Protein AF-A0A850MDK9-F1 (afdb_monomer_lite)

Foldseek 3Di:
DPPQDVVLLVLLVVLLVVLVVLLVQLCCLQVVLVVVVVVVVVPVVDDPPDDPPPPCVVVNVVSNVSSVVSNVVSVLSNVLSVCSVVVHPVSVVSSVVVVVVVVVVVVVVVVVVVCPDPVNCVVVVHD

Secondary structure (DSSP, 8-state):
-PPPPHHHHHHHHHHHHHHHHHHHHHHHHHHHHHHHHHHHHHHTTS---------HHHHHHHHHHHHHHHHHHHHHHHHHHHHHHTT-HHHHHHHHHHHHHHHHHHHHHHHHHHHTSHHHHHHTT--

Sequence (127 aa):
MSLRPGGVTGIAIIFLIVAIAVIIEGLIMIIDPLIIKGLYDTYIGIPFGDLPLIPHTLELSWLLILGAVFIPFGIIQMLTTVGLLKLKKWGYWLAILISIPYIVAIIGIIFIWYLRKEEVKAAFDIS

Radius of gyration: 21.86 Å; chains: 1; bounding box: 56×33×63 Å

pLDDT: mean 80.41, std 15.84, range [42.03, 96.44]

Structure (mmCIF, N/CA/C/O backbone):
data_AF-A0A850MDK9-F1
#
_entry.id   AF-A0A850MDK9-F1
#
loop_
_atom_site.group_PDB
_atom_site.id
_atom_site.type_symbol
_atom_site.label_atom_id
_atom_site.label_alt_id
_atom_site.label_comp_id
_atom_site.label_asym_id
_atom_site.label_entity_id
_atom_site.label_seq_id
_atom_site.pdbx_PDB_ins_code
_atom_site.Cartn_x
_atom_site.Cartn_y
_atom_site.Cartn_z
_atom_site.occupancy
_atom_site.B_iso_or_equiv
_atom_site.auth_seq_id
_atom_site.auth_comp_id
_atom_site.auth_asym_id
_atom_site.auth_atom_id
_atom_site.pdbx_PDB_model_num
ATOM 1 N N . MET A 1 1 ? -7.971 -1.291 30.914 1.00 42.03 1 MET A N 1
ATOM 2 C CA . MET A 1 1 ? -7.504 -1.150 29.516 1.00 42.03 1 MET A CA 1
ATOM 3 C C . MET A 1 1 ? -8.657 -1.540 28.606 1.00 42.03 1 MET A C 1
ATOM 5 O O . MET A 1 1 ? -9.043 -2.700 28.642 1.00 42.03 1 MET A O 1
ATOM 9 N N . SER A 1 2 ? -9.266 -0.611 27.861 1.00 50.91 2 SER A N 1
ATOM 10 C CA . SER A 1 2 ? -10.250 -1.013 26.847 1.00 50.91 2 SER A CA 1
ATOM 11 C C . SER A 1 2 ? -9.499 -1.771 25.755 1.00 50.91 2 SER A C 1
ATOM 13 O O . SER A 1 2 ? -8.603 -1.202 25.126 1.00 50.91 2 SER A O 1
ATOM 15 N N . LEU A 1 3 ? -9.810 -3.053 25.572 1.00 60.91 3 LEU A N 1
ATOM 16 C CA . LEU A 1 3 ? -9.257 -3.857 24.488 1.00 60.91 3 LEU A CA 1
ATOM 17 C C . LEU A 1 3 ? -9.495 -3.117 23.169 1.00 60.91 3 LEU A C 1
ATOM 19 O O . LEU A 1 3 ? -10.629 -2.779 22.831 1.00 60.91 3 LEU A O 1
ATOM 23 N N . ARG A 1 4 ? -8.410 -2.800 22.454 1.00 70.69 4 ARG A N 1
ATOM 24 C CA . ARG A 1 4 ? -8.493 -2.205 21.117 1.00 70.69 4 ARG A CA 1
ATOM 25 C C . ARG A 1 4 ? -9.365 -3.123 20.252 1.00 70.69 4 ARG A C 1
ATOM 27 O O . ARG A 1 4 ? -9.127 -4.331 20.287 1.00 70.69 4 ARG A O 1
ATOM 34 N N . PRO A 1 5 ? -10.332 -2.601 19.477 1.00 78.62 5 PRO A N 1
ATOM 35 C CA . PRO A 1 5 ? -11.148 -3.448 18.617 1.00 78.62 5 PRO A CA 1
ATOM 36 C C . PRO A 1 5 ? -10.239 -4.244 17.676 1.00 78.62 5 PRO A C 1
ATOM 38 O O . PRO A 1 5 ? -9.487 -3.648 16.902 1.00 78.62 5 PRO A O 1
ATOM 41 N N . GLY A 1 6 ? -10.284 -5.578 17.751 1.00 78.44 6 GLY A N 1
ATOM 42 C CA . GLY A 1 6 ? -9.370 -6.450 17.000 1.00 78.44 6 GLY A CA 1
ATOM 43 C C . GLY A 1 6 ? -9.387 -6.179 15.492 1.00 78.44 6 GLY A C 1
ATOM 44 O O . GLY A 1 6 ? -8.338 -6.195 14.852 1.00 78.44 6 GLY A O 1
ATOM 45 N N . GLY A 1 7 ? -10.553 -5.808 14.949 1.00 82.31 7 GLY A N 1
ATOM 46 C CA . GLY A 1 7 ? -10.711 -5.440 13.541 1.00 82.31 7 GLY A CA 1
ATOM 47 C C . GLY A 1 7 ? -9.861 -4.241 13.107 1.00 82.31 7 GLY A C 1
ATOM 48 O O . GLY A 1 7 ? -9.295 -4.262 12.020 1.00 82.31 7 GLY A O 1
ATOM 49 N N . VAL A 1 8 ? -9.683 -3.226 13.962 1.00 86.44 8 VAL A N 1
ATOM 50 C CA . VAL A 1 8 ? -8.859 -2.049 13.623 1.00 86.44 8 VAL A CA 1
ATOM 51 C C . VAL A 1 8 ? -7.380 -2.423 13.560 1.00 86.44 8 VAL A C 1
ATOM 53 O O . VAL A 1 8 ? -6.666 -1.972 12.667 1.00 86.44 8 VAL A O 1
ATOM 56 N N . THR A 1 9 ? -6.923 -3.280 14.475 1.00 88.38 9 THR A N 1
ATOM 57 C CA . THR A 1 9 ? -5.549 -3.797 14.463 1.00 88.38 9 THR A CA 1
ATOM 58 C C . THR A 1 9 ? -5.293 -4.643 13.218 1.00 88.38 9 THR A C 1
ATOM 60 O O . THR A 1 9 ? -4.263 -4.465 12.576 1.00 88.38 9 THR A O 1
ATOM 63 N N . GLY A 1 10 ? -6.239 -5.509 12.838 1.00 86.88 10 GLY A N 1
ATOM 64 C CA . GLY A 1 10 ? -6.136 -6.317 11.621 1.00 86.88 10 GLY A CA 1
ATOM 65 C C . GLY A 1 10 ? -6.015 -5.458 10.362 1.00 86.88 10 GLY A C 1
ATOM 66 O O . GLY A 1 10 ? -5.088 -5.645 9.578 1.00 86.88 10 GLY A O 1
ATOM 67 N N . ILE A 1 11 ? -6.885 -4.453 10.213 1.00 88.62 11 ILE A N 1
ATOM 68 C CA . ILE A 1 11 ? -6.826 -3.514 9.081 1.00 88.62 11 ILE A CA 1
ATOM 69 C C . ILE A 1 11 ? -5.490 -2.765 9.072 1.00 88.62 11 ILE A C 1
ATOM 71 O O . ILE A 1 11 ? -4.853 -2.664 8.028 1.00 88.62 11 ILE A O 1
ATOM 75 N N . ALA A 1 12 ? -5.023 -2.281 10.225 1.00 91.38 12 ALA A N 1
ATOM 76 C CA . ALA A 1 12 ? -3.742 -1.586 10.308 1.00 91.38 12 ALA A CA 1
ATOM 77 C C . ALA A 1 12 ? -2.562 -2.474 9.872 1.00 91.38 12 ALA A C 1
ATOM 79 O O . ALA A 1 12 ? -1.676 -2.002 9.168 1.00 91.38 12 ALA A O 1
ATOM 80 N N . ILE A 1 13 ? -2.558 -3.760 10.237 1.00 93.62 13 ILE A N 1
ATOM 81 C CA . ILE A 1 13 ? -1.517 -4.706 9.806 1.00 93.62 13 ILE A CA 1
ATOM 82 C C . ILE A 1 13 ? -1.556 -4.914 8.287 1.00 93.62 13 ILE A C 1
ATOM 84 O O . ILE A 1 13 ? -0.502 -4.922 7.658 1.00 93.62 13 ILE A O 1
ATOM 88 N N . ILE A 1 14 ? -2.745 -5.026 7.686 1.00 92.25 14 ILE A N 1
ATOM 89 C CA . ILE A 1 14 ? -2.883 -5.133 6.224 1.00 92.25 14 ILE A CA 1
ATOM 90 C C . ILE A 1 14 ? -2.280 -3.897 5.548 1.00 92.25 14 ILE A C 1
ATOM 92 O O . ILE A 1 14 ? -1.437 -4.037 4.665 1.00 92.25 14 ILE A O 1
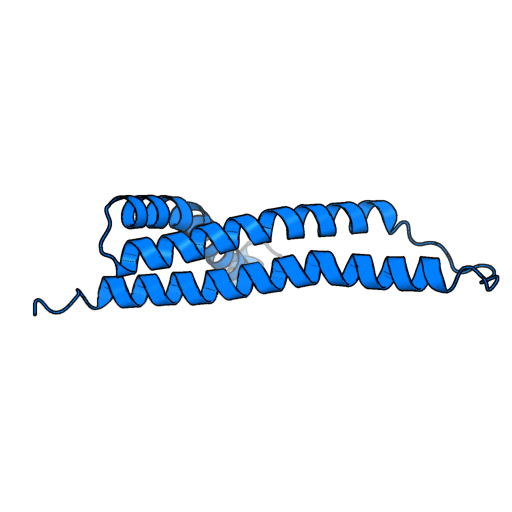ATOM 96 N N . PHE A 1 15 ? -2.642 -2.695 6.005 1.00 92.38 15 PHE A N 1
ATOM 97 C CA . PHE A 1 15 ? -2.066 -1.449 5.488 1.00 92.38 15 PHE A CA 1
ATOM 98 C C . PHE A 1 15 ? -0.544 -1.398 5.648 1.00 92.38 15 PHE A C 1
ATOM 100 O O . PHE A 1 15 ? 0.136 -0.900 4.758 1.00 92.38 15 PHE A O 1
ATOM 107 N N . LEU A 1 16 ? 0.004 -1.929 6.743 1.00 94.94 16 LEU A N 1
ATOM 108 C CA . LEU A 1 16 ? 1.448 -1.975 6.959 1.00 94.94 16 LEU A CA 1
ATOM 109 C C . LEU A 1 16 ? 2.152 -2.895 5.960 1.00 94.94 16 LEU A C 1
ATOM 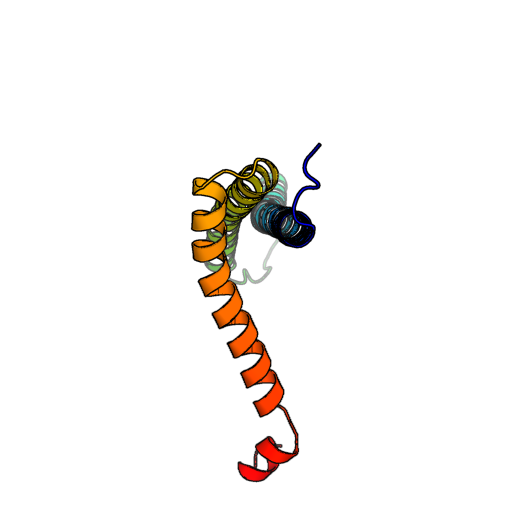111 O O . LEU A 1 16 ? 3.163 -2.507 5.382 1.00 94.94 16 LEU A O 1
ATOM 115 N N . ILE A 1 17 ? 1.625 -4.105 5.760 1.00 95.25 17 ILE A N 1
ATOM 116 C CA . ILE A 1 17 ? 2.196 -5.084 4.826 1.00 95.25 17 ILE A CA 1
ATOM 117 C C . ILE A 1 17 ? 2.184 -4.512 3.407 1.00 95.25 17 ILE A C 1
ATOM 119 O O . ILE A 1 17 ? 3.203 -4.546 2.720 1.00 95.25 17 ILE A O 1
ATOM 123 N N . VAL A 1 18 ? 1.054 -3.937 2.992 1.00 93.06 18 VAL A N 1
ATOM 124 C CA . VAL A 1 18 ? 0.917 -3.340 1.661 1.00 93.06 18 VAL A CA 1
ATOM 125 C C . VAL A 1 18 ? 1.813 -2.108 1.514 1.00 93.06 18 VAL A C 1
ATOM 127 O O . VAL A 1 18 ? 2.484 -1.974 0.496 1.00 93.06 18 VAL A O 1
ATOM 130 N N . ALA A 1 19 ? 1.919 -1.255 2.539 1.00 94.06 19 ALA A N 1
ATOM 131 C CA . ALA A 1 19 ? 2.839 -0.119 2.535 1.00 94.06 19 ALA A CA 1
ATOM 132 C C . ALA A 1 19 ? 4.290 -0.555 2.292 1.00 94.06 19 ALA A C 1
ATOM 134 O O . ALA A 1 19 ? 4.973 0.030 1.455 1.00 94.06 19 ALA A O 1
ATOM 135 N N . ILE A 1 20 ? 4.750 -1.591 3.000 1.00 95.56 20 ILE A N 1
ATOM 136 C CA . ILE A 1 20 ? 6.105 -2.131 2.842 1.00 95.56 20 ILE A CA 1
ATOM 137 C C . ILE A 1 20 ? 6.304 -2.657 1.419 1.00 95.56 20 ILE A C 1
ATOM 139 O O . ILE A 1 20 ? 7.299 -2.311 0.787 1.00 95.56 20 ILE A O 1
ATOM 143 N N . ALA A 1 21 ? 5.355 -3.440 0.898 1.00 93.19 21 ALA A N 1
ATOM 144 C CA . ALA A 1 21 ? 5.431 -3.977 -0.458 1.00 93.19 21 ALA A CA 1
ATOM 145 C C . ALA A 1 21 ? 5.524 -2.862 -1.514 1.00 93.19 21 ALA A C 1
ATOM 147 O O . ALA A 1 21 ? 6.421 -2.894 -2.349 1.00 93.19 21 ALA A O 1
ATOM 148 N N . VAL A 1 22 ? 4.669 -1.838 -1.417 1.00 92.31 22 VAL A N 1
ATOM 149 C CA . VAL A 1 22 ? 4.654 -0.698 -2.349 1.00 92.31 22 VAL A CA 1
ATOM 150 C C . VAL A 1 22 ? 5.950 0.115 -2.278 1.00 92.31 22 VAL A C 1
ATOM 152 O O . VAL A 1 22 ? 6.455 0.553 -3.309 1.00 92.31 22 VAL A O 1
ATOM 155 N N . ILE A 1 23 ? 6.520 0.320 -1.084 1.00 93.94 23 ILE A N 1
ATOM 156 C CA . ILE A 1 23 ? 7.806 1.023 -0.943 1.00 93.94 23 ILE A CA 1
ATOM 157 C C . ILE A 1 23 ? 8.933 0.208 -1.577 1.00 93.94 23 ILE A C 1
ATOM 159 O O . ILE A 1 23 ? 9.751 0.774 -2.297 1.00 93.94 23 ILE A O 1
ATOM 163 N N . ILE A 1 24 ? 8.983 -1.103 -1.323 1.00 93.12 24 ILE A N 1
ATOM 164 C CA . ILE A 1 24 ? 9.996 -1.989 -1.909 1.00 93.12 24 ILE A CA 1
ATOM 165 C C . ILE A 1 24 ? 9.881 -1.983 -3.433 1.00 93.12 24 ILE A C 1
ATOM 167 O O . ILE A 1 24 ? 10.885 -1.804 -4.113 1.00 93.12 24 ILE A O 1
ATOM 171 N N . GLU A 1 25 ? 8.669 -2.119 -3.967 1.00 88.12 25 GLU A N 1
ATOM 172 C CA . GLU A 1 25 ? 8.407 -2.063 -5.404 1.00 88.12 25 GLU A CA 1
ATOM 173 C C . GLU A 1 25 ? 8.859 -0.724 -6.004 1.00 88.12 25 GLU A C 1
ATOM 175 O O . GLU A 1 25 ? 9.609 -0.707 -6.980 1.00 88.12 25 GLU A O 1
ATOM 180 N N . GLY A 1 26 ? 8.508 0.398 -5.369 1.00 88.06 26 GLY A N 1
ATOM 181 C CA . GLY A 1 26 ? 8.944 1.719 -5.814 1.00 88.06 26 GLY A CA 1
ATOM 182 C C . GLY A 1 26 ? 10.465 1.906 -5.766 1.00 88.06 26 GLY A C 1
ATOM 183 O O . GLY A 1 26 ? 11.041 2.504 -6.672 1.00 88.06 26 GLY A O 1
ATOM 184 N N . LEU A 1 27 ? 11.138 1.353 -4.751 1.00 89.75 27 LEU A N 1
ATOM 185 C CA . LEU A 1 27 ? 12.599 1.359 -4.669 1.00 89.75 27 LEU A CA 1
ATOM 186 C C . LEU A 1 27 ? 13.233 0.512 -5.773 1.00 89.75 27 LEU A C 1
ATOM 188 O O . LEU A 1 27 ? 14.183 0.976 -6.394 1.00 89.75 27 LEU A O 1
ATOM 192 N N . ILE A 1 28 ? 12.707 -0.684 -6.053 1.00 87.00 28 ILE A N 1
ATOM 193 C CA . ILE A 1 28 ? 13.186 -1.538 -7.151 1.00 87.00 28 ILE A CA 1
ATOM 194 C C . ILE A 1 28 ? 13.057 -0.794 -8.484 1.00 87.00 28 ILE A C 1
ATOM 196 O O . ILE A 1 28 ? 14.031 -0.709 -9.228 1.00 87.00 28 ILE A O 1
ATOM 200 N N . MET A 1 29 ? 11.901 -0.173 -8.740 1.00 85.00 29 MET A N 1
ATOM 201 C CA . MET A 1 29 ? 11.644 0.607 -9.957 1.00 85.00 29 MET A CA 1
ATOM 202 C C . MET A 1 29 ? 12.569 1.822 -10.121 1.00 85.00 29 MET A C 1
ATOM 204 O O . MET A 1 29 ? 12.775 2.271 -11.244 1.00 85.00 29 MET A O 1
ATOM 208 N N . ILE A 1 30 ? 13.129 2.367 -9.036 1.00 85.31 30 ILE A N 1
ATOM 209 C CA . ILE A 1 30 ? 14.109 3.461 -9.105 1.00 85.31 30 ILE A CA 1
ATOM 210 C C . ILE A 1 30 ? 15.535 2.929 -9.254 1.00 85.31 30 ILE A C 1
ATOM 212 O O . ILE A 1 30 ? 16.309 3.426 -10.072 1.00 85.31 30 ILE A O 1
ATOM 216 N N . ILE A 1 31 ? 15.895 1.943 -8.435 1.00 79.69 31 ILE A N 1
ATOM 217 C CA . ILE A 1 31 ? 17.267 1.456 -8.296 1.00 79.69 31 ILE A CA 1
ATOM 218 C C . ILE A 1 31 ? 17.700 0.680 -9.538 1.00 79.69 31 ILE A C 1
ATOM 220 O O . ILE A 1 31 ? 18.800 0.917 -10.026 1.00 79.69 31 ILE A O 1
ATOM 224 N N . ASP A 1 32 ? 16.859 -0.208 -10.064 1.00 73.94 32 ASP A N 1
ATOM 225 C CA . ASP A 1 32 ? 17.225 -1.095 -11.172 1.00 73.94 32 ASP A CA 1
ATOM 226 C C . ASP A 1 32 ? 17.592 -0.298 -12.452 1.00 73.94 32 ASP A C 1
ATOM 228 O O . ASP A 1 32 ? 18.724 -0.415 -12.935 1.00 73.94 32 ASP A O 1
ATOM 232 N N . PRO A 1 33 ? 16.774 0.679 -12.902 1.00 67.94 33 PRO A N 1
ATOM 233 C CA . PRO A 1 33 ? 17.159 1.638 -13.941 1.00 67.94 33 PRO A CA 1
ATOM 234 C C . PRO A 1 33 ? 18.454 2.419 -13.688 1.00 67.94 33 PRO A C 1
ATOM 236 O O . PRO A 1 33 ? 19.231 2.648 -14.618 1.00 67.94 33 PRO A O 1
ATOM 239 N N . LEU A 1 34 ? 18.678 2.877 -12.451 1.00 68.38 34 LEU A N 1
ATOM 240 C CA . LEU A 1 34 ? 19.840 3.697 -12.094 1.00 68.38 34 LEU A CA 1
ATOM 241 C C . LEU A 1 34 ? 21.129 2.878 -12.036 1.00 68.38 34 LEU A C 1
ATOM 243 O O . LEU A 1 34 ? 22.173 3.383 -12.444 1.00 68.38 34 LEU A O 1
ATOM 247 N N . ILE A 1 35 ? 21.066 1.629 -11.568 1.00 67.50 35 ILE A N 1
ATOM 248 C CA . ILE A 1 35 ? 22.199 0.699 -11.588 1.00 67.50 35 ILE A CA 1
ATOM 249 C C . ILE A 1 35 ? 22.551 0.359 -13.031 1.00 67.50 35 ILE A C 1
ATOM 251 O O . ILE A 1 35 ? 23.719 0.453 -13.397 1.00 67.50 35 ILE A O 1
ATOM 255 N N . ILE A 1 36 ? 21.558 0.028 -13.864 1.00 64.75 36 ILE A N 1
ATOM 256 C CA . ILE A 1 36 ? 21.785 -0.262 -15.283 1.00 64.75 36 ILE A CA 1
ATOM 257 C C . ILE A 1 36 ? 22.431 0.949 -15.954 1.00 64.75 36 ILE A C 1
ATOM 259 O O . ILE A 1 36 ? 23.509 0.819 -16.525 1.00 64.75 36 ILE A O 1
ATOM 263 N N . LYS A 1 37 ? 21.846 2.146 -15.822 1.00 62.19 37 LYS A N 1
ATOM 264 C CA . LYS A 1 37 ? 22.418 3.368 -16.401 1.00 62.19 37 LYS A CA 1
ATOM 265 C C . LYS A 1 37 ? 23.819 3.673 -15.858 1.00 62.19 37 LYS A C 1
ATOM 267 O O . LYS A 1 37 ? 24.694 4.020 -16.637 1.00 62.19 37 LYS A O 1
ATOM 272 N N . GLY A 1 38 ? 24.049 3.517 -14.555 1.00 58.25 38 GLY A N 1
ATOM 273 C CA . GLY A 1 38 ? 25.349 3.752 -13.925 1.00 58.25 38 GLY A CA 1
ATOM 274 C C . GLY A 1 38 ? 26.426 2.768 -14.382 1.00 58.25 38 GLY A C 1
ATOM 275 O O . GLY A 1 38 ? 27.565 3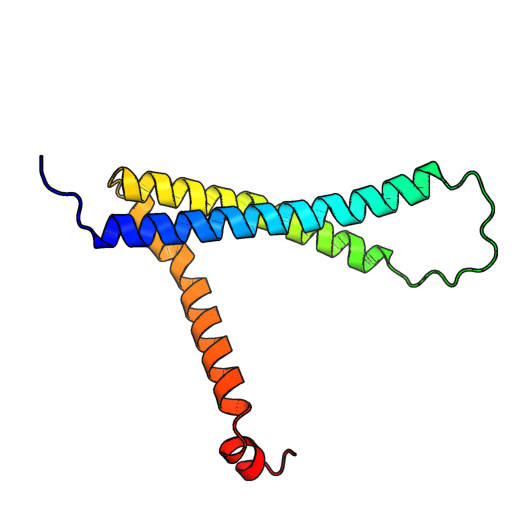.174 -14.595 1.00 58.25 38 GLY A O 1
ATOM 276 N N . LEU A 1 39 ? 26.076 1.497 -14.592 1.00 59.31 39 LEU A N 1
ATOM 277 C CA . LEU A 1 39 ? 26.951 0.506 -15.219 1.00 59.31 39 LEU A CA 1
ATOM 278 C C . LEU A 1 39 ? 27.170 0.821 -16.700 1.00 59.31 39 LEU A C 1
ATOM 280 O O . LEU A 1 39 ? 28.284 0.689 -17.174 1.00 59.31 39 LEU A O 1
ATOM 284 N N . TYR A 1 40 ? 26.170 1.304 -17.436 1.00 56.59 40 TYR A N 1
ATOM 285 C CA . TYR A 1 40 ? 26.417 1.814 -18.784 1.00 56.59 40 TYR A CA 1
ATOM 286 C C . TYR A 1 40 ? 27.423 2.967 -18.730 1.00 56.59 40 TYR A C 1
ATOM 288 O O . TYR A 1 40 ? 28.527 2.785 -19.225 1.00 56.59 40 TYR A O 1
ATOM 296 N N . ASP A 1 41 ? 27.118 4.065 -18.031 1.00 61.12 41 ASP A N 1
ATOM 297 C CA . ASP A 1 41 ? 27.950 5.275 -17.909 1.00 61.12 41 ASP A CA 1
ATOM 298 C C . ASP A 1 41 ? 29.381 4.992 -17.405 1.00 61.12 41 ASP A C 1
ATOM 300 O O . ASP A 1 41 ? 30.337 5.612 -17.870 1.00 61.12 41 ASP A O 1
ATOM 304 N N . THR A 1 42 ? 29.558 4.017 -16.507 1.00 61.88 42 THR A N 1
ATOM 305 C CA . THR A 1 42 ? 30.880 3.626 -15.980 1.00 61.88 42 THR A CA 1
ATOM 306 C C . THR A 1 42 ? 31.675 2.752 -16.962 1.00 61.88 42 THR A C 1
ATOM 308 O O . THR A 1 42 ? 32.905 2.744 -16.917 1.00 61.88 42 THR A O 1
ATOM 311 N N . TYR A 1 43 ? 31.007 2.034 -17.870 1.00 54.66 43 TYR A N 1
ATOM 312 C CA . TYR A 1 43 ? 31.641 1.114 -18.822 1.00 54.66 43 TYR A CA 1
ATOM 313 C C . TYR A 1 43 ? 31.736 1.673 -20.263 1.00 54.66 43 TYR A C 1
ATOM 315 O O . TYR A 1 43 ? 32.372 1.038 -21.106 1.00 54.66 43 TYR A O 1
ATOM 323 N N . ILE A 1 44 ? 31.233 2.888 -20.554 1.00 52.25 44 ILE A N 1
ATOM 324 C CA . ILE A 1 44 ? 31.365 3.579 -21.871 1.00 52.25 44 ILE A CA 1
ATOM 325 C C . ILE A 1 44 ? 32.799 4.063 -22.187 1.00 52.25 44 ILE A C 1
ATOM 327 O O . ILE A 1 44 ? 33.015 4.884 -23.075 1.00 52.25 44 ILE A O 1
ATOM 331 N N . GLY A 1 45 ? 33.813 3.534 -21.503 1.00 50.94 45 GLY A N 1
ATOM 332 C CA . GLY A 1 45 ? 35.199 3.569 -21.979 1.00 50.94 45 GLY A CA 1
ATOM 333 C C . GLY A 1 45 ? 35.523 2.476 -23.007 1.00 50.94 45 GLY A C 1
ATOM 334 O O . GLY A 1 45 ? 36.641 2.446 -23.516 1.00 50.94 45 GLY A O 1
ATOM 335 N N . ILE A 1 46 ? 34.589 1.561 -23.299 1.00 50.81 46 ILE A N 1
ATOM 336 C CA . ILE A 1 46 ? 34.819 0.402 -24.173 1.00 50.81 46 ILE A CA 1
ATOM 337 C C . ILE A 1 46 ? 33.859 0.472 -25.376 1.00 50.81 46 ILE A C 1
ATOM 339 O O . ILE A 1 46 ? 32.646 0.561 -25.175 1.00 50.81 46 ILE A O 1
ATOM 343 N N . PRO A 1 47 ? 34.365 0.440 -26.626 1.00 47.69 47 PRO A N 1
ATOM 344 C CA . PRO A 1 47 ? 33.542 0.559 -27.822 1.00 47.69 47 PRO A CA 1
ATOM 345 C C . PRO A 1 47 ? 32.779 -0.749 -28.050 1.00 47.69 47 PRO A C 1
ATOM 347 O O . PRO A 1 47 ? 33.287 -1.686 -28.663 1.00 47.69 47 PRO A O 1
ATOM 350 N N . PHE A 1 48 ? 31.549 -0.829 -27.548 1.00 48.34 48 PHE A N 1
ATOM 351 C CA . PHE A 1 48 ? 30.618 -1.877 -27.949 1.00 48.34 48 PHE A CA 1
ATOM 352 C C . PHE A 1 48 ? 30.085 -1.538 -29.344 1.00 48.34 48 PHE A C 1
ATOM 354 O O . PHE A 1 48 ? 29.160 -0.744 -29.495 1.00 48.34 48 PHE A O 1
ATOM 361 N N . GLY A 1 49 ? 30.725 -2.104 -30.368 1.00 42.88 49 GLY A N 1
ATOM 362 C CA . GLY A 1 49 ? 30.213 -2.089 -31.733 1.00 42.88 49 GLY A CA 1
ATOM 363 C C . GLY A 1 49 ? 28.860 -2.801 -31.813 1.00 42.88 49 GLY A C 1
ATOM 364 O O . GLY A 1 49 ? 28.706 -3.909 -31.305 1.00 42.88 49 GLY A O 1
ATOM 365 N N . ASP A 1 50 ? 27.901 -2.129 -32.444 1.00 47.12 50 ASP A N 1
ATOM 366 C CA . ASP A 1 50 ? 26.698 -2.682 -33.073 1.00 47.12 50 ASP A CA 1
ATOM 367 C C . ASP A 1 50 ? 25.801 -3.606 -32.232 1.00 47.12 50 ASP A C 1
ATOM 369 O O . ASP A 1 50 ? 25.215 -4.559 -32.750 1.00 47.12 50 ASP A O 1
ATOM 373 N N . LEU A 1 51 ? 25.596 -3.294 -30.950 1.00 47.47 51 LEU A N 1
ATOM 374 C CA . LEU A 1 51 ? 24.403 -3.793 -30.263 1.00 47.47 51 LEU A CA 1
ATOM 375 C C . LEU A 1 51 ? 23.201 -2.932 -30.683 1.00 47.47 51 LEU A C 1
ATOM 377 O O . LEU A 1 51 ? 23.251 -1.711 -30.504 1.00 47.47 51 LEU A O 1
ATOM 381 N N . PRO A 1 52 ? 22.125 -3.519 -31.245 1.00 42.31 52 PRO A N 1
ATOM 382 C CA . PRO A 1 52 ? 20.936 -2.763 -31.599 1.00 42.31 52 PRO A CA 1
ATOM 383 C C . PRO A 1 52 ? 20.372 -2.146 -30.321 1.00 42.31 52 PRO A C 1
ATOM 385 O O . PRO A 1 52 ? 19.876 -2.847 -29.439 1.00 42.31 52 PRO A O 1
ATOM 388 N N . LEU A 1 53 ? 20.489 -0.822 -30.216 1.00 51.12 53 LEU A N 1
ATOM 389 C CA . LEU A 1 53 ? 19.860 -0.024 -29.177 1.00 51.12 53 LEU A CA 1
ATOM 390 C C . LEU A 1 53 ? 18.346 -0.183 -29.335 1.00 51.12 53 LEU A C 1
ATOM 392 O O . LEU A 1 53 ? 17.704 0.552 -30.085 1.00 51.12 53 LEU A O 1
ATOM 396 N N . ILE A 1 54 ? 17.766 -1.162 -28.641 1.00 49.53 54 ILE A N 1
ATOM 397 C CA . ILE A 1 54 ? 16.334 -1.150 -28.354 1.00 49.53 54 ILE A CA 1
ATOM 398 C C . ILE A 1 54 ? 16.081 0.202 -27.668 1.00 49.53 54 ILE A C 1
ATOM 400 O O . ILE A 1 54 ? 16.847 0.560 -26.767 1.00 49.53 54 ILE A O 1
ATOM 404 N N . PRO A 1 55 ? 15.092 1.002 -28.101 1.00 47.09 55 PRO A N 1
ATOM 405 C CA . PRO A 1 55 ? 14.859 2.337 -27.563 1.00 47.09 55 PRO A CA 1
ATOM 406 C C . PRO A 1 55 ? 14.332 2.256 -26.119 1.00 47.09 55 PRO A C 1
ATOM 408 O O . PRO A 1 55 ? 13.157 2.468 -25.848 1.00 47.09 55 PRO A O 1
ATOM 411 N N . HIS A 1 56 ? 15.221 1.965 -25.168 1.00 51.53 56 HIS A N 1
ATOM 412 C CA . HIS A 1 56 ? 14.937 1.847 -23.737 1.00 51.53 56 HIS A CA 1
ATOM 413 C C . HIS A 1 56 ? 14.794 3.205 -23.037 1.00 51.53 56 HIS A C 1
ATOM 415 O O . HIS A 1 56 ? 14.496 3.263 -21.849 1.00 51.53 56 HIS A O 1
ATOM 421 N N . THR A 1 57 ? 14.987 4.324 -23.738 1.00 53.69 57 THR A N 1
ATOM 422 C CA . THR A 1 57 ? 14.966 5.662 -23.127 1.00 53.69 57 THR A CA 1
ATOM 423 C C . THR A 1 57 ? 13.569 6.085 -22.667 1.00 53.69 57 THR A C 1
ATOM 425 O O . THR A 1 57 ? 13.440 6.703 -21.610 1.00 53.69 57 THR A O 1
ATOM 428 N N . LEU A 1 58 ? 12.519 5.718 -23.409 1.00 52.06 58 LEU A N 1
ATOM 429 C CA . LEU A 1 58 ? 11.133 6.005 -23.024 1.00 52.06 58 LEU A CA 1
ATOM 430 C C . LEU A 1 58 ? 10.677 5.122 -21.853 1.00 52.06 58 LEU A C 1
ATOM 432 O O . LEU A 1 58 ? 10.120 5.645 -20.889 1.00 52.06 58 LEU A O 1
ATOM 436 N N . GLU A 1 59 ? 10.976 3.822 -21.881 1.00 65.81 59 GLU A N 1
ATOM 437 C CA . GLU A 1 59 ? 10.581 2.870 -20.828 1.00 65.81 59 GLU A CA 1
ATOM 438 C C . GLU A 1 59 ? 11.270 3.153 -19.483 1.00 65.81 59 GLU A C 1
ATOM 440 O O . GLU A 1 59 ? 10.625 3.105 -18.434 1.00 65.81 59 GLU A O 1
ATOM 445 N N . LEU A 1 60 ? 12.549 3.552 -19.506 1.00 66.88 60 LEU A N 1
ATOM 446 C CA . LEU A 1 60 ? 13.311 3.891 -18.300 1.00 66.88 60 LEU A CA 1
ATOM 447 C C . LEU A 1 60 ? 12.718 5.103 -17.563 1.00 66.88 60 LEU A C 1
ATOM 449 O O . LEU A 1 60 ? 12.648 5.121 -16.335 1.00 66.88 60 LEU A O 1
ATOM 453 N N . SER A 1 61 ? 12.273 6.116 -18.315 1.00 73.88 61 SER A N 1
ATOM 454 C CA . SER A 1 61 ? 11.696 7.336 -17.739 1.00 73.88 61 SER A CA 1
ATOM 455 C C . SER A 1 61 ? 10.375 7.062 -17.014 1.00 73.88 61 SER A C 1
ATOM 457 O O . SER A 1 61 ? 10.153 7.581 -15.920 1.00 73.88 61 SER A O 1
ATOM 459 N N . TRP A 1 62 ? 9.537 6.180 -17.564 1.00 80.06 62 TRP A N 1
ATOM 460 C CA . TRP A 1 62 ? 8.276 5.784 -16.945 1.00 80.06 62 TRP A CA 1
ATOM 461 C C . TRP A 1 62 ? 8.473 4.955 -15.679 1.00 80.06 62 TRP A C 1
ATOM 463 O O . TRP A 1 62 ? 7.783 5.212 -14.696 1.00 80.06 62 TRP A O 1
ATOM 473 N N . LEU A 1 63 ? 9.430 4.022 -15.662 1.00 79.00 63 LEU A N 1
ATOM 474 C CA . LEU A 1 63 ? 9.745 3.234 -14.463 1.00 79.00 63 LEU A CA 1
ATOM 475 C C . LEU A 1 63 ? 10.209 4.124 -13.304 1.00 79.00 63 LEU A C 1
ATOM 477 O O . LEU A 1 63 ? 9.723 3.977 -12.184 1.00 79.00 63 LEU A O 1
ATOM 481 N N . LEU A 1 64 ? 11.066 5.109 -13.584 1.00 83.44 64 LEU A N 1
ATOM 482 C CA . LEU A 1 64 ? 11.516 6.081 -12.584 1.00 83.44 64 LEU A CA 1
ATOM 483 C C . LEU A 1 64 ? 10.357 6.928 -12.039 1.00 83.44 64 LEU A C 1
ATOM 485 O O . LEU A 1 64 ? 10.259 7.129 -10.828 1.00 83.44 64 LEU A O 1
ATOM 489 N N . ILE A 1 65 ? 9.468 7.406 -12.917 1.00 86.69 65 ILE A N 1
ATOM 490 C CA . ILE A 1 65 ? 8.285 8.184 -12.520 1.00 86.69 65 ILE A CA 1
ATOM 491 C C . ILE A 1 65 ? 7.344 7.330 -11.664 1.00 86.69 65 ILE A C 1
ATOM 493 O O . ILE A 1 65 ? 6.901 7.784 -10.610 1.00 86.69 65 ILE A O 1
ATOM 497 N N . LEU A 1 66 ? 7.060 6.092 -12.079 1.00 84.81 66 LEU A N 1
ATOM 498 C CA . LEU A 1 66 ? 6.210 5.171 -11.324 1.00 84.81 66 LEU A CA 1
ATOM 499 C C . LEU A 1 66 ? 6.811 4.868 -9.951 1.00 84.81 66 LEU A C 1
ATOM 501 O O . LEU A 1 66 ? 6.125 5.033 -8.945 1.00 84.81 66 LEU A O 1
ATOM 505 N N . GLY A 1 67 ? 8.103 4.545 -9.879 1.00 84.81 67 GLY A N 1
ATOM 506 C CA . GLY A 1 67 ? 8.782 4.326 -8.603 1.00 84.81 67 GLY A CA 1
ATOM 507 C C . GLY A 1 67 ? 8.720 5.550 -7.680 1.00 84.81 67 GLY A C 1
ATOM 508 O O . GLY A 1 67 ? 8.408 5.425 -6.491 1.00 84.81 67 GLY A O 1
ATOM 509 N N . ALA A 1 68 ? 8.907 6.753 -8.234 1.00 88.25 68 ALA A N 1
ATOM 510 C CA . ALA A 1 68 ? 8.799 8.012 -7.496 1.00 88.25 68 ALA A CA 1
ATOM 511 C C . ALA A 1 68 ? 7.373 8.322 -7.001 1.00 88.25 68 ALA A C 1
ATOM 513 O O . ALA A 1 68 ? 7.225 9.054 -6.024 1.00 88.25 68 ALA A O 1
ATOM 514 N N . VAL A 1 69 ? 6.331 7.767 -7.629 1.00 91.75 69 VAL A N 1
ATOM 515 C CA . VAL A 1 69 ? 4.931 7.874 -7.179 1.00 91.75 69 VAL A CA 1
ATOM 516 C C . VAL A 1 69 ? 4.595 6.813 -6.126 1.00 91.75 69 VAL A C 1
ATOM 518 O O . VAL A 1 69 ? 3.900 7.106 -5.149 1.00 91.75 69 VAL A O 1
ATOM 521 N N . PHE A 1 70 ? 5.112 5.592 -6.284 1.00 90.06 70 PHE A N 1
ATOM 522 C CA . PHE A 1 70 ? 4.835 4.472 -5.383 1.00 90.06 70 PHE A CA 1
ATOM 523 C C . PHE A 1 70 ? 5.389 4.725 -3.977 1.00 90.06 70 PHE A C 1
ATOM 525 O O . PHE A 1 70 ? 4.686 4.493 -2.993 1.00 90.06 70 PHE A O 1
ATOM 532 N N . ILE A 1 71 ? 6.598 5.280 -3.852 1.00 92.75 71 ILE A N 1
ATOM 533 C CA . ILE A 1 71 ? 7.219 5.534 -2.541 1.00 92.75 71 ILE A CA 1
ATOM 534 C C . ILE A 1 71 ? 6.364 6.471 -1.657 1.00 92.75 71 ILE A C 1
ATOM 536 O O . ILE A 1 71 ? 6.007 6.064 -0.546 1.00 92.75 71 ILE A O 1
ATOM 540 N N . PRO A 1 72 ? 5.966 7.685 -2.100 1.00 94.50 72 PRO A N 1
ATOM 541 C CA . PRO A 1 72 ? 5.045 8.538 -1.349 1.00 94.50 72 PRO A CA 1
ATOM 542 C C . PRO A 1 72 ? 3.728 7.845 -1.002 1.00 94.50 72 PRO A C 1
ATOM 544 O O . PRO A 1 72 ? 3.225 8.004 0.110 1.00 94.50 72 PRO A O 1
ATOM 547 N N . PHE A 1 73 ? 3.174 7.052 -1.923 1.00 93.31 73 PHE A N 1
ATOM 548 C CA . PHE A 1 73 ? 1.931 6.327 -1.678 1.00 93.31 73 PHE A CA 1
ATOM 549 C C . PHE A 1 73 ? 2.082 5.287 -0.559 1.00 93.31 73 PHE A C 1
ATOM 551 O O . PHE A 1 73 ? 1.251 5.223 0.351 1.00 93.31 73 PHE A O 1
ATOM 558 N N . GLY A 1 74 ? 3.178 4.527 -0.561 1.00 93.88 74 GLY A N 1
ATOM 559 C CA . GLY A 1 74 ? 3.518 3.603 0.517 1.00 93.88 74 GLY A CA 1
ATOM 560 C C . GLY A 1 74 ? 3.735 4.312 1.860 1.00 93.88 74 GLY A C 1
ATOM 561 O O . GLY A 1 74 ? 3.226 3.862 2.887 1.00 93.88 74 GLY A O 1
ATOM 562 N N . ILE A 1 75 ? 4.377 5.486 1.865 1.00 95.56 75 ILE A N 1
ATOM 563 C CA . ILE A 1 75 ? 4.525 6.318 3.073 1.00 95.56 75 ILE A CA 1
ATOM 564 C C . ILE A 1 75 ? 3.156 6.751 3.617 1.00 95.56 75 ILE A C 1
ATOM 566 O O . ILE A 1 75 ? 2.913 6.654 4.821 1.00 95.56 75 ILE A O 1
ATOM 570 N N . ILE A 1 76 ? 2.232 7.183 2.755 1.00 95.69 76 ILE A N 1
ATOM 571 C CA . ILE A 1 76 ? 0.870 7.562 3.161 1.00 95.69 76 ILE A CA 1
ATOM 572 C C . ILE A 1 76 ? 0.133 6.366 3.787 1.00 95.69 76 ILE A C 1
ATOM 574 O O . ILE A 1 76 ? -0.541 6.522 4.811 1.00 95.69 76 ILE A O 1
ATOM 578 N N . GLN A 1 77 ? 0.289 5.157 3.243 1.00 94.94 77 GLN A N 1
ATOM 579 C CA . GLN A 1 77 ? -0.275 3.938 3.839 1.00 94.94 77 GLN A CA 1
ATOM 580 C C . GLN A 1 77 ? 0.355 3.604 5.201 1.00 94.94 77 GLN A C 1
ATOM 582 O O . GLN A 1 77 ? -0.344 3.213 6.144 1.00 94.94 77 GLN A O 1
ATOM 587 N N . MET A 1 78 ? 1.659 3.831 5.354 1.00 96.38 78 MET A N 1
ATOM 588 C CA . MET A 1 78 ? 2.357 3.654 6.628 1.00 96.38 78 MET A CA 1
ATOM 589 C C . MET A 1 78 ? 1.876 4.667 7.679 1.00 96.38 78 MET A C 1
ATOM 591 O O . MET A 1 78 ? 1.601 4.303 8.824 1.00 96.38 78 MET A O 1
ATOM 595 N N . LEU A 1 79 ? 1.661 5.928 7.292 1.00 96.44 79 LEU A N 1
ATOM 596 C CA . LEU A 1 79 ? 1.032 6.934 8.154 1.00 96.44 79 LEU A CA 1
ATOM 597 C C . LEU A 1 79 ? -0.401 6.539 8.519 1.00 96.44 79 LEU A C 1
ATOM 599 O O . LEU A 1 79 ? -0.794 6.652 9.680 1.00 96.44 79 LEU A O 1
ATOM 603 N N . THR A 1 80 ? -1.165 6.014 7.562 1.00 95.31 80 THR A N 1
ATOM 604 C CA . THR A 1 80 ? -2.528 5.512 7.786 1.00 95.31 80 THR A CA 1
ATOM 605 C C . THR A 1 80 ? -2.540 4.403 8.835 1.00 95.31 80 THR A C 1
ATOM 607 O O . THR A 1 80 ? -3.327 4.466 9.780 1.00 95.31 80 THR A O 1
ATOM 610 N N . THR A 1 81 ? -1.595 3.460 8.759 1.00 94.75 81 THR A N 1
ATOM 611 C CA . THR A 1 81 ? -1.373 2.428 9.786 1.00 94.75 81 THR A CA 1
ATOM 612 C C . THR A 1 81 ? -1.178 3.052 11.166 1.00 94.75 81 THR A C 1
ATOM 614 O O . THR A 1 81 ? -1.858 2.680 12.123 1.00 94.75 81 THR A O 1
ATOM 617 N N . VAL A 1 82 ? -0.287 4.042 11.288 1.00 95.50 82 VAL A N 1
ATOM 618 C CA . VAL A 1 82 ? -0.037 4.735 12.563 1.00 95.50 82 VAL A CA 1
ATOM 619 C C . VAL A 1 82 ? -1.300 5.432 13.073 1.00 95.50 82 VAL A C 1
ATOM 621 O O . VAL A 1 82 ? -1.587 5.383 14.272 1.00 95.50 82 VAL A O 1
ATOM 624 N N . GLY A 1 83 ? -2.071 6.059 12.183 1.00 93.81 83 GLY A N 1
ATOM 625 C CA . GLY A 1 83 ? -3.337 6.710 12.510 1.00 93.81 83 GLY A CA 1
ATOM 626 C C . GLY A 1 83 ? -4.386 5.729 13.030 1.00 93.81 83 GLY A C 1
ATOM 627 O O . GLY A 1 83 ? -5.004 5.998 14.062 1.00 93.81 83 GLY A O 1
ATOM 628 N N . LEU A 1 84 ? -4.536 4.579 12.366 1.00 93.12 84 LEU A N 1
ATOM 629 C CA . LEU A 1 84 ? -5.445 3.501 12.763 1.00 93.12 84 LEU 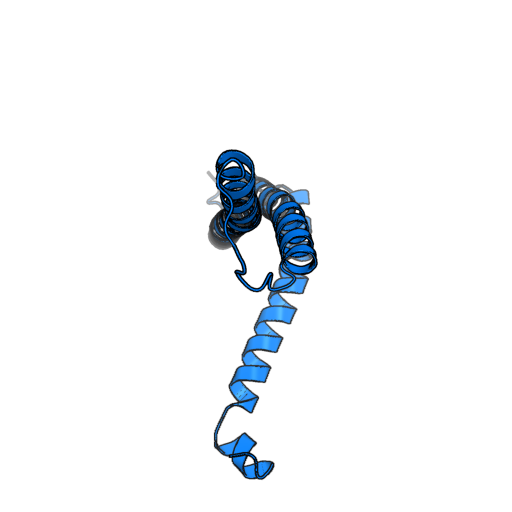A CA 1
ATOM 630 C C . LEU A 1 84 ? -5.039 2.889 14.103 1.00 93.12 84 LEU A C 1
ATOM 632 O O . LEU A 1 84 ? -5.867 2.797 15.008 1.00 93.12 84 LEU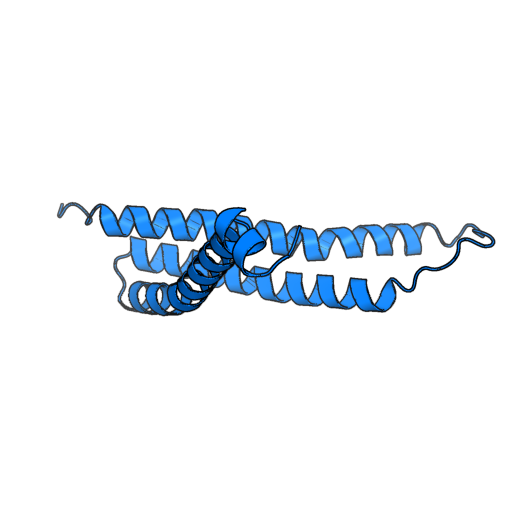 A O 1
ATOM 636 N N . LEU A 1 85 ? -3.755 2.554 14.276 1.00 92.12 85 LEU A N 1
ATOM 637 C CA . LEU A 1 85 ? -3.245 2.056 15.550 1.00 92.12 85 LEU A CA 1
ATOM 638 C C . LEU A 1 85 ? -3.505 3.086 16.650 1.00 92.12 85 LEU A C 1
ATOM 640 O O . LEU A 1 85 ? -4.072 2.753 17.678 1.00 92.12 85 LEU A O 1
ATOM 644 N N . LYS A 1 86 ? -3.206 4.370 16.448 1.00 92.00 86 LYS A N 1
ATOM 645 C CA . LYS A 1 86 ? -3.461 5.414 17.459 1.00 92.00 86 LYS A CA 1
ATOM 646 C C . LYS A 1 86 ? -4.938 5.830 17.592 1.00 92.00 86 LYS A C 1
ATOM 648 O O . LYS A 1 86 ? -5.207 6.788 18.317 1.00 92.00 86 LYS A O 1
ATOM 653 N N . LEU A 1 87 ? -5.876 5.137 16.931 1.00 90.25 87 LEU A N 1
ATOM 654 C CA . LEU A 1 87 ? -7.319 5.423 16.927 1.00 90.25 87 LEU A CA 1
ATOM 655 C C . LEU A 1 87 ? -7.639 6.891 16.588 1.00 90.25 87 LEU A C 1
ATOM 657 O O . LEU A 1 87 ? -8.522 7.517 17.175 1.00 90.25 87 LEU A O 1
ATOM 661 N N . LYS A 1 88 ? -6.881 7.482 15.659 1.00 92.38 88 LYS A N 1
ATOM 662 C CA . LYS A 1 88 ? -7.060 8.874 15.237 1.00 92.38 88 LYS A CA 1
ATOM 663 C C . LYS A 1 88 ? -8.059 8.962 14.084 1.00 92.38 88 LYS A C 1
ATOM 665 O O . LYS A 1 88 ? -7.977 8.198 13.127 1.00 92.38 88 LYS A O 1
ATOM 670 N N . LYS A 1 89 ? -8.942 9.970 14.128 1.00 92.44 89 LYS A N 1
ATOM 671 C CA . LYS A 1 89 ? -9.961 10.220 13.086 1.00 92.44 89 LYS A CA 1
ATOM 672 C C . LYS A 1 89 ? -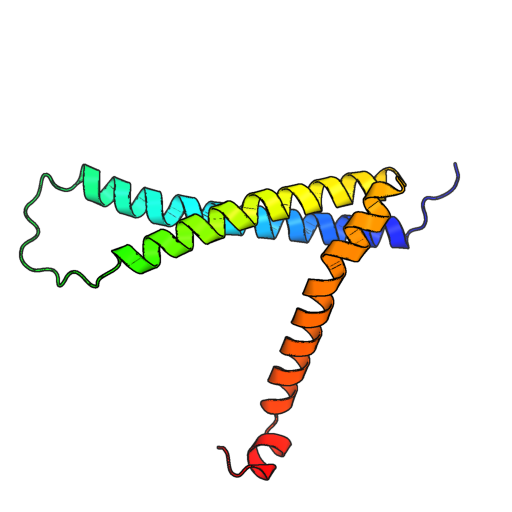9.361 10.373 11.684 1.00 92.44 89 LYS A C 1
ATOM 674 O O . LYS A 1 89 ? -9.931 9.877 10.723 1.00 92.44 89 LYS A O 1
ATOM 679 N N . TRP A 1 90 ? -8.202 11.021 11.566 1.00 93.25 90 TRP A N 1
ATOM 680 C CA . TRP A 1 90 ? -7.528 11.187 10.275 1.00 93.25 90 TRP A CA 1
ATOM 681 C C . TRP A 1 90 ? -7.075 9.847 9.673 1.00 93.25 90 TRP A C 1
ATOM 683 O O . TRP A 1 90 ? -7.156 9.678 8.464 1.00 93.25 90 TRP A O 1
ATOM 693 N N . GLY A 1 91 ? -6.676 8.871 10.500 1.00 90.56 91 GLY A N 1
ATOM 694 C CA . GLY A 1 91 ? -6.282 7.539 10.028 1.00 90.56 91 GLY A CA 1
ATOM 695 C C . GLY A 1 91 ? -7.460 6.756 9.452 1.00 90.56 91 GLY A C 1
ATOM 696 O O . GLY A 1 91 ? -7.306 6.064 8.455 1.00 90.56 91 GLY A O 1
ATOM 697 N N . TYR A 1 92 ? -8.653 6.924 10.028 1.00 92.38 92 TYR A N 1
ATOM 698 C CA . TYR A 1 92 ? -9.886 6.342 9.495 1.00 92.38 92 TYR A CA 1
ATOM 699 C C . TYR A 1 92 ? -10.242 6.906 8.111 1.00 92.38 92 TYR A C 1
ATOM 701 O O . TYR A 1 92 ? -10.485 6.143 7.181 1.00 92.38 92 TYR A O 1
ATOM 709 N N . TRP A 1 93 ? -10.216 8.234 7.953 1.00 94.31 93 TRP A N 1
ATOM 710 C CA . TRP A 1 93 ? -10.532 8.867 6.669 1.00 94.31 93 TRP A CA 1
ATOM 711 C C . TRP A 1 93 ? -9.522 8.521 5.574 1.00 94.31 93 TRP A C 1
ATOM 713 O O . TRP A 1 93 ? -9.926 8.238 4.449 1.00 94.31 93 TRP A O 1
ATOM 723 N N . LEU A 1 94 ? -8.226 8.476 5.904 1.00 93.69 94 LEU A N 1
ATOM 724 C CA . LEU A 1 94 ? -7.206 8.011 4.964 1.00 93.69 94 LEU A CA 1
ATOM 725 C C . LEU A 1 94 ? -7.419 6.546 4.575 1.00 93.69 94 LEU A C 1
ATOM 727 O O . LEU A 1 94 ? -7.322 6.214 3.398 1.00 93.69 94 LEU A O 1
ATOM 731 N N . ALA A 1 95 ? -7.761 5.681 5.535 1.00 92.81 95 ALA A N 1
ATOM 732 C CA . ALA A 1 95 ? -8.029 4.278 5.249 1.00 92.81 95 ALA A CA 1
ATOM 733 C C . ALA A 1 95 ? -9.197 4.111 4.267 1.00 92.81 95 ALA A C 1
ATOM 735 O O . ALA A 1 95 ? -9.080 3.321 3.333 1.00 92.81 95 ALA A O 1
ATOM 736 N N . ILE A 1 96 ? -10.280 4.886 4.419 1.00 93.12 96 ILE A N 1
ATOM 737 C CA . ILE A 1 96 ? -11.396 4.907 3.457 1.00 93.12 96 ILE A CA 1
ATOM 738 C C . ILE A 1 96 ? -10.917 5.369 2.082 1.00 93.12 96 ILE A C 1
ATOM 740 O O . ILE A 1 96 ? -11.159 4.689 1.090 1.00 93.12 96 ILE A O 1
ATOM 744 N N . LEU A 1 97 ? -10.220 6.505 2.020 1.00 93.56 97 LEU A N 1
ATOM 745 C CA . LEU A 1 97 ? -9.770 7.080 0.754 1.00 93.56 97 LEU A CA 1
ATOM 746 C C . LEU A 1 97 ? -8.902 6.092 -0.036 1.00 93.56 97 LEU A C 1
ATOM 748 O O . LEU A 1 97 ? -9.097 5.906 -1.233 1.00 93.56 97 LEU A O 1
ATOM 752 N N . ILE A 1 98 ? -7.972 5.432 0.653 1.00 91.31 98 ILE A N 1
ATOM 753 C CA . ILE A 1 98 ? -7.040 4.477 0.055 1.00 91.31 98 ILE A CA 1
ATOM 754 C C . ILE A 1 98 ? -7.740 3.168 -0.326 1.00 91.31 98 ILE A C 1
ATOM 756 O O . ILE A 1 98 ? -7.341 2.532 -1.295 1.00 91.31 98 ILE A O 1
ATOM 760 N N . SER A 1 99 ? -8.788 2.746 0.386 1.00 88.69 99 SER A N 1
ATOM 761 C CA . SER A 1 99 ? -9.471 1.481 0.079 1.00 88.69 99 SER A CA 1
ATOM 762 C C . SER A 1 99 ? -10.363 1.544 -1.164 1.00 88.69 99 SER A C 1
ATOM 764 O O . SER A 1 99 ? -10.563 0.508 -1.792 1.00 88.69 99 SER A O 1
ATOM 766 N N . ILE A 1 100 ? -10.818 2.727 -1.592 1.00 89.88 100 ILE A N 1
ATOM 767 C CA . ILE A 1 100 ? -11.596 2.899 -2.835 1.00 89.88 100 ILE A CA 1
ATOM 768 C C . ILE A 1 100 ? -10.872 2.315 -4.066 1.00 89.88 100 ILE A C 1
ATOM 770 O O . ILE A 1 100 ? -11.444 1.434 -4.712 1.00 89.88 100 ILE A O 1
ATOM 774 N N . PRO A 1 101 ? -9.632 2.724 -4.408 1.00 86.38 101 PRO A N 1
ATOM 775 C CA . PRO A 1 101 ? -8.932 2.159 -5.562 1.00 86.38 101 PRO A CA 1
ATOM 776 C C . PRO A 1 101 ? -8.643 0.658 -5.410 1.00 86.38 101 PRO A C 1
ATOM 778 O O . PRO A 1 101 ? -8.721 -0.066 -6.400 1.00 86.38 101 PRO A O 1
ATOM 781 N N . TYR A 1 102 ? -8.392 0.158 -4.192 1.00 84.56 102 TYR A N 1
ATOM 782 C CA . TYR A 1 102 ? -8.228 -1.285 -3.965 1.00 84.56 102 TYR A CA 1
ATOM 783 C C . TYR A 1 102 ? -9.507 -2.071 -4.254 1.00 84.56 102 TYR A C 1
ATOM 785 O O . TYR A 1 102 ? -9.439 -3.129 -4.872 1.00 84.56 102 TYR A O 1
ATOM 793 N N . ILE A 1 103 ? -10.673 -1.556 -3.853 1.00 87.38 103 ILE A N 1
ATOM 794 C CA . ILE A 1 103 ? -11.964 -2.189 -4.153 1.00 87.38 103 ILE A CA 1
ATOM 795 C C . ILE A 1 103 ? -12.160 -2.284 -5.668 1.00 87.38 103 ILE A C 1
ATOM 797 O O . ILE A 1 103 ? -12.498 -3.353 -6.174 1.00 87.38 103 ILE A O 1
ATOM 801 N N . VAL A 1 104 ? -11.892 -1.198 -6.398 1.00 86.62 104 VAL A N 1
ATOM 802 C CA . VAL A 1 104 ? -11.995 -1.179 -7.866 1.00 86.62 104 VAL A CA 1
ATOM 803 C C . VAL A 1 104 ? -11.043 -2.199 -8.498 1.00 86.62 104 VAL A C 1
ATOM 805 O O . VAL A 1 104 ? -11.462 -2.969 -9.360 1.00 86.62 104 VAL A O 1
ATOM 808 N N . ALA A 1 105 ? -9.791 -2.260 -8.036 1.00 83.38 105 ALA A N 1
ATOM 809 C CA . ALA A 1 105 ? -8.808 -3.222 -8.528 1.00 83.38 105 ALA A CA 1
ATOM 810 C C . ALA A 1 105 ? -9.231 -4.679 -8.266 1.00 83.38 105 ALA A C 1
ATOM 812 O O . ALA A 1 105 ? -9.170 -5.507 -9.173 1.00 83.38 105 ALA A O 1
ATOM 813 N N . ILE A 1 106 ? -9.718 -4.992 -7.060 1.00 87.31 106 ILE A N 1
ATOM 814 C CA . ILE A 1 106 ? -10.199 -6.335 -6.698 1.00 87.31 106 ILE A CA 1
ATOM 815 C C . ILE A 1 106 ? -11.388 -6.740 -7.575 1.00 87.31 106 ILE A C 1
ATOM 817 O O . ILE A 1 106 ? -11.397 -7.844 -8.117 1.00 87.31 106 ILE A O 1
ATOM 821 N N . ILE A 1 107 ? -12.366 -5.847 -7.762 1.00 88.88 107 ILE A N 1
ATOM 822 C CA . ILE A 1 107 ? -13.519 -6.098 -8.640 1.00 88.88 107 ILE A CA 1
ATOM 823 C C . ILE A 1 107 ? -13.050 -6.358 -10.077 1.00 88.88 107 ILE A C 1
ATOM 825 O O . ILE A 1 107 ? -13.509 -7.312 -10.703 1.00 88.88 107 ILE A O 1
ATOM 829 N N . GLY A 1 108 ? -12.102 -5.564 -10.584 1.00 83.62 108 GLY A N 1
ATOM 830 C CA . GLY A 1 108 ? -11.523 -5.758 -11.914 1.00 83.62 108 GLY A CA 1
ATOM 831 C C . GLY A 1 108 ? -10.839 -7.118 -12.076 1.00 83.62 108 GLY A C 1
ATOM 832 O O . GLY A 1 108 ? -11.078 -7.812 -13.063 1.00 83.62 108 GLY A O 1
ATOM 833 N N . ILE A 1 109 ? -10.045 -7.541 -11.087 1.00 89.38 109 ILE A N 1
ATOM 834 C CA . ILE A 1 109 ? -9.389 -8.859 -11.081 1.00 89.38 109 ILE A CA 1
ATOM 835 C C . ILE A 1 109 ? -10.429 -9.985 -11.102 1.00 89.38 109 ILE A C 1
ATOM 837 O O . ILE A 1 109 ? -10.298 -10.918 -11.895 1.00 89.38 109 ILE A O 1
ATOM 841 N N . ILE A 1 110 ? -11.477 -9.892 -10.276 1.00 89.38 110 ILE A N 1
ATOM 842 C CA . ILE A 1 110 ? -12.568 -10.878 -10.240 1.00 89.38 110 ILE A CA 1
ATOM 843 C C . ILE A 1 110 ? -13.273 -10.948 -11.599 1.00 89.38 110 ILE A C 1
ATOM 845 O O . ILE A 1 110 ? -13.538 -12.042 -12.098 1.00 89.38 110 ILE A O 1
ATOM 849 N N . PHE A 1 111 ? -13.543 -9.797 -12.218 1.00 88.06 111 PHE A N 1
ATOM 850 C CA . PHE A 1 111 ? -14.198 -9.724 -13.520 1.00 88.06 111 PHE A CA 1
ATOM 851 C C . PHE A 1 111 ? -13.352 -10.383 -14.618 1.00 88.06 111 PHE A C 1
ATOM 853 O O . PHE A 1 111 ? -13.846 -11.242 -15.344 1.00 88.06 111 PHE A O 1
ATOM 860 N N . ILE A 1 112 ? -12.055 -10.063 -14.686 1.00 89.12 112 ILE A N 1
ATOM 861 C CA . ILE A 1 112 ? -11.118 -10.682 -15.637 1.00 89.12 112 ILE A CA 1
ATOM 862 C C . ILE A 1 112 ? -11.022 -12.192 -15.403 1.00 89.12 112 ILE A C 1
ATOM 864 O O . ILE A 1 112 ? -11.028 -12.964 -16.360 1.00 89.12 112 ILE A O 1
ATOM 868 N N . TRP A 1 113 ? -10.941 -12.634 -14.146 1.00 89.69 113 TRP A N 1
ATOM 869 C CA . TRP A 1 113 ? -10.917 -14.057 -13.817 1.00 89.69 113 TRP A CA 1
ATOM 870 C C . TRP A 1 113 ? -12.183 -14.773 -14.296 1.00 89.69 113 TRP A C 1
ATOM 872 O O . TRP A 1 113 ? -12.094 -15.854 -14.875 1.00 89.69 113 TRP A O 1
ATOM 882 N N . TYR A 1 114 ? -13.352 -14.155 -14.121 1.00 88.56 114 TYR A N 1
ATOM 883 C CA . TYR A 1 114 ? -14.617 -14.716 -14.584 1.00 88.56 114 TYR A CA 1
ATOM 884 C C . TYR A 1 114 ? -14.681 -14.815 -16.113 1.00 88.56 114 TYR A C 1
ATOM 886 O O . TYR A 1 114 ? -15.066 -15.857 -16.637 1.00 88.56 114 TYR A O 1
ATOM 894 N N . LEU A 1 115 ? -14.225 -13.782 -16.831 1.00 87.81 115 LEU A N 1
ATOM 895 C CA . LEU A 1 115 ? -14.136 -13.795 -18.297 1.00 87.81 115 LEU A CA 1
ATOM 896 C C . LEU A 1 115 ? -13.205 -14.892 -18.838 1.00 87.81 115 LEU A C 1
ATOM 898 O O . LEU A 1 115 ? -13.361 -15.323 -19.975 1.00 87.81 115 LEU A O 1
ATOM 902 N N . ARG A 1 116 ? -12.237 -15.356 -18.039 1.00 88.06 116 ARG A N 1
ATOM 903 C CA . ARG A 1 116 ? -11.322 -16.441 -18.426 1.00 88.06 116 ARG A CA 1
ATOM 904 C C . ARG A 1 116 ? -11.930 -17.837 -18.306 1.00 88.06 116 ARG A C 1
ATOM 906 O O . ARG A 1 116 ? -11.291 -18.782 -18.765 1.00 88.06 116 ARG A O 1
ATOM 913 N N . LYS A 1 117 ? -13.109 -17.991 -17.695 1.00 88.62 117 LYS A N 1
ATOM 914 C CA . LYS A 1 117 ? -13.776 -19.293 -17.577 1.00 88.62 117 LYS A CA 1
ATOM 915 C C . LYS A 1 117 ? -14.160 -19.833 -18.952 1.00 88.62 117 LYS A C 1
ATOM 917 O O . LYS A 1 117 ? -14.667 -19.087 -19.788 1.00 88.62 117 LYS A O 1
ATOM 922 N N . GLU A 1 118 ? -13.976 -21.138 -19.146 1.00 87.75 118 GLU A N 1
ATOM 923 C CA . GLU A 1 118 ? -14.285 -21.817 -20.412 1.00 87.75 118 GLU A CA 1
ATOM 924 C C . GLU A 1 118 ? -15.746 -21.637 -20.831 1.00 87.75 118 GLU A C 1
ATOM 926 O O . GLU A 1 118 ? -16.016 -21.426 -22.003 1.00 87.75 118 GLU A O 1
ATOM 931 N N . GLU A 1 119 ? -16.677 -21.610 -19.876 1.00 87.12 119 GLU A N 1
ATOM 932 C CA . GLU A 1 119 ? -18.106 -21.371 -20.131 1.00 87.12 119 GLU A CA 1
ATOM 933 C C . GLU A 1 119 ? -18.368 -20.015 -20.803 1.00 87.12 119 GLU A C 1
ATOM 935 O O . GLU A 1 119 ? -19.170 -19.911 -21.728 1.00 87.12 119 GLU A O 1
ATOM 940 N N . VAL A 1 120 ? -17.677 -18.966 -20.347 1.00 83.94 120 VAL A N 1
ATOM 941 C CA . VAL A 1 120 ? -17.830 -17.607 -20.883 1.00 83.94 120 VAL A CA 1
ATOM 942 C C . VAL A 1 120 ? -17.130 -17.503 -22.228 1.00 83.94 120 VAL A C 1
ATOM 944 O O . VAL A 1 120 ? -17.698 -16.986 -23.181 1.00 83.94 120 VAL A O 1
ATOM 947 N N . LYS A 1 121 ? -15.917 -18.046 -22.323 1.00 87.38 121 LYS A N 1
ATOM 948 C CA . LYS A 1 121 ? -15.162 -18.148 -23.572 1.00 87.38 121 LYS A CA 1
ATOM 949 C C . LYS A 1 121 ? -15.947 -18.860 -24.679 1.00 87.38 121 LYS A C 1
ATOM 951 O O . LYS A 1 121 ? -16.054 -18.330 -25.781 1.00 87.38 121 LYS A O 1
ATOM 956 N N . ALA A 1 122 ? -16.568 -19.994 -24.354 1.00 85.38 122 ALA A N 1
ATOM 957 C CA . ALA A 1 122 ? -17.411 -20.765 -25.262 1.00 85.38 122 ALA A CA 1
ATOM 958 C C . ALA A 1 122 ? -18.665 -19.993 -25.696 1.00 85.38 122 ALA A C 1
ATOM 960 O O . ALA A 1 122 ? -19.074 -20.098 -26.844 1.00 85.38 122 ALA A O 1
ATOM 961 N N . ALA A 1 123 ? -19.251 -19.171 -24.819 1.00 87.19 123 ALA A N 1
ATOM 962 C CA . ALA A 1 123 ? -20.392 -18.326 -25.177 1.00 87.19 123 ALA A CA 1
ATOM 963 C C . ALA A 1 123 ? -20.049 -17.220 -26.195 1.00 87.19 123 ALA A C 1
ATOM 965 O O . ALA A 1 123 ? -20.954 -16.675 -26.825 1.00 87.19 123 ALA A O 1
ATOM 966 N N . PHE A 1 124 ? -18.765 -16.883 -26.352 1.00 86.69 124 PHE A N 1
ATOM 967 C CA . PHE A 1 124 ? -18.279 -15.878 -27.301 1.00 86.69 124 PHE A CA 1
ATOM 968 C C . PHE A 1 124 ? -17.458 -16.474 -28.460 1.00 86.69 124 PHE A C 1
ATOM 970 O O . PHE A 1 124 ? -16.852 -15.707 -29.203 1.00 86.69 124 PHE A O 1
ATOM 977 N N . ASP A 1 125 ? -17.418 -17.804 -28.619 1.00 84.12 125 ASP A N 1
ATOM 978 C CA . ASP A 1 125 ? -16.579 -18.510 -29.606 1.00 84.12 125 ASP A CA 1
ATOM 979 C C . ASP A 1 125 ? -15.081 -18.130 -29.537 1.00 84.12 125 ASP A C 1
ATOM 981 O O . ASP A 1 125 ? -14.365 -18.106 -30.540 1.00 84.12 125 ASP A O 1
ATOM 985 N N . ILE A 1 126 ? -14.584 -17.826 -28.333 1.00 72.31 126 ILE A N 1
ATOM 986 C CA . ILE A 1 126 ? -13.172 -17.510 -28.079 1.00 72.31 126 ILE A CA 1
ATOM 987 C C . ILE A 1 126 ? -12.505 -18.760 -27.494 1.00 72.31 126 ILE A C 1
ATOM 989 O O . ILE A 1 126 ? -12.878 -19.191 -26.409 1.00 72.31 126 ILE A O 1
ATOM 993 N N . SER A 1 127 ? -11.511 -19.336 -28.179 1.00 66.06 127 SER A N 1
ATOM 994 C CA . SER A 1 127 ? -10.700 -20.468 -27.680 1.00 66.06 127 SER A CA 1
ATOM 995 C C . SER A 1 127 ? -9.672 -20.026 -26.629 1.00 66.06 127 SER A C 1
ATOM 997 O O . SER A 1 127 ? -8.836 -19.167 -26.989 1.00 66.06 127 SER A O 1
#